Protein AF-A0A9N6YXV1-F1 (afdb_monomer_lite)

Foldseek 3Di:
DPPDDDPVVVPVVVVVCVVVPQKDWDWDPPPVDPDTDIDIDGDPVVVCCVPPNVVVVVVVVVVVVVVVCVVPVD

pLDDT: mean 82.5, std 14.79, range [41.84, 95.62]

Structure (mmCIF, N/CA/C/O backbone):
data_AF-A0A9N6YXV1-F1
#
_entry.id   AF-A0A9N6YXV1-F1
#
loop_
_atom_site.group_PDB
_atom_site.id
_atom_site.type_symbol
_atom_site.label_atom_id
_atom_site.label_alt_id
_atom_site.label_comp_id
_atom_site.label_asym_id
_atom_site.label_entity_id
_atom_site.label_seq_id
_atom_site.pdbx_PDB_ins_code
_atom_site.Cartn_x
_atom_site.Cartn_y
_atom_site.Cartn_z
_atom_site.occupancy
_atom_site.B_iso_or_equiv
_atom_site.auth_seq_id
_atom_site.auth_comp_id
_atom_site.auth_asym_id
_atom_site.auth_atom_id
_atom_site.pdbx_PDB_model_num
ATOM 1 N N . MET A 1 1 ? 0.208 12.700 9.421 1.00 41.84 1 MET A N 1
ATOM 2 C CA . MET A 1 1 ? 1.101 13.568 8.627 1.00 41.84 1 MET A CA 1
ATOM 3 C C . MET A 1 1 ? 1.674 12.796 7.446 1.00 41.84 1 MET A C 1
ATOM 5 O O . MET A 1 1 ? 2.684 12.121 7.586 1.00 41.84 1 MET A O 1
ATOM 9 N N . VAL A 1 2 ? 1.024 12.905 6.290 1.00 48.16 2 VAL A N 1
ATOM 10 C CA . VAL A 1 2 ? 1.743 13.175 5.040 1.00 48.16 2 VAL A CA 1
ATOM 11 C C . VAL A 1 2 ? 1.834 14.700 5.021 1.00 48.16 2 VAL A C 1
ATOM 13 O O . VAL A 1 2 ? 0.821 15.365 5.221 1.00 48.16 2 VAL A O 1
ATOM 16 N N . LEU A 1 3 ? 3.044 15.247 4.987 1.00 49.22 3 LEU A N 1
ATOM 17 C CA . LEU A 1 3 ? 3.284 16.683 5.142 1.00 49.22 3 LEU A CA 1
ATOM 18 C C . LEU A 1 3 ? 2.792 17.413 3.876 1.00 49.22 3 LEU A C 1
ATOM 20 O O . LEU A 1 3 ? 3.552 17.507 2.919 1.00 49.22 3 LEU A O 1
ATOM 24 N N . GLY A 1 4 ? 1.538 17.890 3.852 1.00 55.84 4 GLY A N 1
ATOM 25 C CA . GLY A 1 4 ? 1.081 18.876 2.855 1.00 55.84 4 GLY A CA 1
ATOM 26 C C . GLY A 1 4 ? -0.302 18.706 2.208 1.00 55.84 4 GLY A C 1
ATOM 27 O O . GLY A 1 4 ? -0.674 19.579 1.435 1.00 55.84 4 GLY A O 1
ATOM 28 N N . GLU A 1 5 ? -1.069 17.651 2.487 1.00 57.09 5 GLU A N 1
ATOM 29 C CA . GLU A 1 5 ? -2.434 17.492 1.940 1.00 57.09 5 GLU A CA 1
ATOM 30 C C . GLU A 1 5 ? -3.494 17.983 2.943 1.00 57.09 5 GLU A C 1
ATOM 32 O O . GLU A 1 5 ? -3.334 17.773 4.146 1.00 57.09 5 GLU A O 1
ATOM 37 N N . GLU A 1 6 ? -4.571 18.623 2.462 1.00 60.22 6 GLU A N 1
ATOM 38 C CA . GLU A 1 6 ? -5.713 19.029 3.299 1.00 60.22 6 GLU A CA 1
ATOM 39 C C . GLU A 1 6 ? -6.318 17.817 4.031 1.00 60.22 6 GLU A C 1
ATOM 41 O O . GLU A 1 6 ? -6.438 16.734 3.453 1.00 60.22 6 GLU A O 1
ATOM 46 N N . ASP A 1 7 ? -6.756 17.999 5.284 1.00 59.19 7 ASP A N 1
ATOM 47 C CA . ASP A 1 7 ? -7.219 16.919 6.179 1.00 59.19 7 ASP A CA 1
ATOM 48 C C . ASP A 1 7 ? -8.262 15.975 5.544 1.00 59.19 7 ASP A C 1
ATOM 50 O O . ASP A 1 7 ? -8.286 14.773 5.825 1.00 59.19 7 ASP A O 1
ATOM 54 N N . ASN A 1 8 ? -9.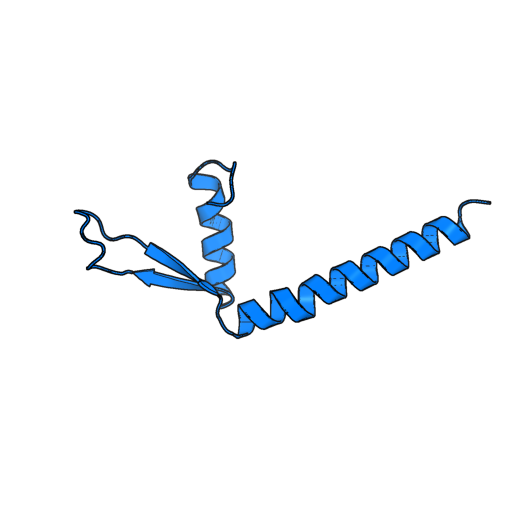084 16.480 4.619 1.00 64.62 8 ASN A N 1
ATOM 55 C CA . ASN A 1 8 ? -10.109 15.688 3.941 1.00 64.62 8 ASN A CA 1
ATOM 56 C C . ASN A 1 8 ? -9.582 14.779 2.821 1.00 64.62 8 ASN A C 1
ATOM 58 O O . ASN A 1 8 ? -10.197 13.746 2.537 1.00 64.62 8 ASN A O 1
ATOM 62 N N . ALA A 1 9 ? -8.450 15.114 2.200 1.00 76.56 9 ALA A N 1
ATOM 63 C CA . ALA A 1 9 ? -7.901 14.346 1.084 1.00 76.56 9 ALA A CA 1
ATOM 64 C C . ALA A 1 9 ? -7.388 12.965 1.524 1.00 76.56 9 ALA A C 1
ATOM 66 O O . ALA A 1 9 ? -7.387 12.017 0.740 1.00 76.56 9 ALA A O 1
ATOM 67 N N . LEU A 1 10 ? -7.041 12.805 2.806 1.00 82.38 10 LEU A N 1
ATOM 68 C CA . LEU A 1 10 ? -6.547 11.546 3.367 1.00 82.38 10 LEU A CA 1
ATOM 69 C C . LEU A 1 10 ? -7.652 10.534 3.691 1.00 82.38 10 LEU A C 1
ATOM 71 O O . LEU A 1 10 ? -7.378 9.331 3.745 1.00 82.38 10 LEU A O 1
ATOM 75 N N . HIS A 1 11 ? -8.902 10.969 3.878 1.00 81.81 11 HIS A N 1
ATOM 76 C CA . HIS A 1 11 ? -9.985 10.060 4.264 1.00 81.81 11 HIS A CA 1
ATOM 77 C C . HIS A 1 11 ? -10.243 8.973 3.219 1.00 81.81 11 HIS A C 1
ATOM 79 O O . HIS A 1 11 ? -10.400 7.802 3.577 1.00 81.81 11 HIS A O 1
ATOM 85 N N . TYR A 1 12 ? -10.270 9.342 1.936 1.00 87.50 12 TYR A N 1
ATOM 86 C CA . TYR A 1 12 ? -10.521 8.385 0.863 1.00 87.50 12 TYR A CA 1
ATOM 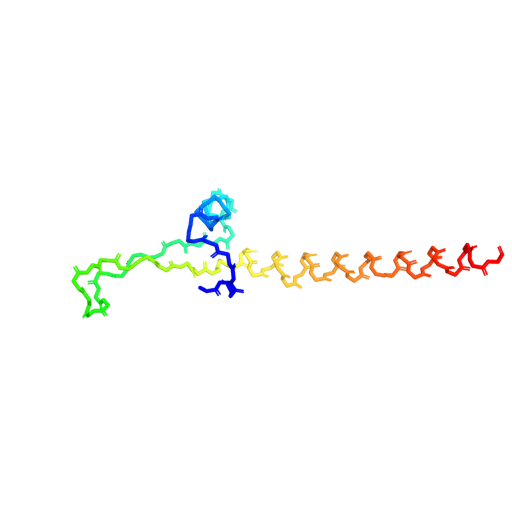87 C C . TYR A 1 12 ? -9.381 7.355 0.716 1.00 87.50 12 TYR A C 1
ATOM 89 O O . TYR A 1 12 ? -9.675 6.162 0.812 1.00 87.50 12 TYR A O 1
ATOM 97 N N . PRO A 1 13 ? -8.095 7.745 0.583 1.00 89.50 13 PRO A N 1
ATOM 98 C CA . PRO A 1 13 ? -6.979 6.801 0.523 1.00 89.50 13 PRO A CA 1
ATOM 99 C C . PRO A 1 13 ? -6.898 5.878 1.741 1.00 89.50 13 PRO A C 1
ATOM 101 O O . PRO A 1 13 ? -6.730 4.670 1.582 1.00 89.50 13 PRO A O 1
ATOM 104 N N . LEU A 1 14 ? -7.067 6.411 2.956 1.00 90.31 14 LEU A N 1
ATOM 105 C CA . LEU A 1 14 ? -7.013 5.603 4.178 1.00 90.31 14 LEU A CA 1
ATOM 106 C C . LEU A 1 14 ? -8.173 4.604 4.254 1.00 90.31 14 LEU A C 1
ATOM 108 O O . LEU A 1 14 ? -7.977 3.473 4.697 1.00 90.31 14 LEU A O 1
ATOM 112 N N . ARG A 1 15 ? -9.372 4.977 3.788 1.00 91.12 15 ARG A N 1
ATOM 113 C CA . ARG A 1 15 ? -10.488 4.031 3.677 1.00 91.12 15 ARG A CA 1
ATOM 114 C C . ARG A 1 15 ? -10.164 2.926 2.677 1.00 91.12 15 ARG A C 1
ATOM 116 O O . ARG A 1 15 ? -10.244 1.762 3.043 1.00 91.12 15 ARG A O 1
ATOM 123 N N . THR A 1 16 ? -9.712 3.283 1.479 1.00 93.81 16 THR A N 1
ATOM 124 C CA . THR A 1 16 ? -9.362 2.318 0.429 1.00 93.81 16 THR A CA 1
ATOM 125 C C . THR A 1 16 ? -8.294 1.331 0.899 1.00 93.81 16 THR A C 1
ATOM 127 O O . THR A 1 16 ? -8.478 0.126 0.774 1.00 93.81 16 THR A O 1
ATOM 130 N N . LEU A 1 17 ? -7.205 1.813 1.509 1.00 94.00 17 LEU A N 1
ATOM 131 C CA . LEU A 1 17 ? -6.133 0.960 2.038 1.00 94.00 17 LEU A CA 1
ATOM 132 C C . LEU A 1 17 ? -6.613 0.030 3.162 1.00 94.00 17 LEU A C 1
ATOM 134 O O . LEU A 1 17 ? -6.111 -1.088 3.299 1.00 94.00 17 LEU A O 1
ATOM 138 N N . LYS A 1 18 ? -7.569 0.486 3.977 1.00 93.75 18 LYS A N 1
ATOM 139 C CA . LYS A 1 18 ? -8.182 -0.325 5.031 1.00 93.75 18 LYS A CA 1
ATOM 140 C C . LYS A 1 18 ? -9.094 -1.402 4.440 1.00 93.75 18 LYS A C 1
ATOM 142 O O . LYS A 1 18 ? -9.052 -2.537 4.904 1.00 93.75 18 LYS A O 1
ATOM 147 N N . ASP A 1 19 ? -9.876 -1.066 3.416 1.00 94.94 19 ASP A N 1
ATOM 148 C CA . ASP A 1 19 ? -10.823 -1.983 2.768 1.00 94.94 19 ASP A CA 1
ATOM 149 C C . ASP A 1 19 ? -10.110 -3.172 2.099 1.00 94.94 19 ASP A C 1
ATOM 151 O O . ASP A 1 19 ? -10.657 -4.271 2.047 1.00 94.94 19 ASP A O 1
ATOM 155 N N . VAL A 1 20 ? -8.855 -2.987 1.670 1.00 95.62 20 VAL A N 1
ATOM 156 C CA . VAL A 1 20 ? -7.988 -4.061 1.146 1.00 95.62 20 VAL A CA 1
ATOM 157 C C . VAL A 1 20 ? -6.999 -4.628 2.178 1.00 95.62 20 VAL A C 1
ATOM 159 O O . VAL A 1 20 ? -6.035 -5.296 1.815 1.00 95.62 20 VAL A O 1
ATOM 162 N N . ALA A 1 21 ? -7.214 -4.362 3.470 1.00 94.50 21 ALA A N 1
ATOM 163 C CA . ALA A 1 21 ? -6.425 -4.888 4.589 1.00 94.50 21 ALA A CA 1
ATOM 164 C C . ALA A 1 21 ? -4.914 -4.565 4.561 1.00 94.50 21 ALA A C 1
ATOM 166 O O . ALA A 1 21 ? -4.120 -5.242 5.221 1.00 94.50 21 ALA A O 1
ATOM 167 N N . LEU A 1 22 ? -4.491 -3.514 3.852 1.00 95.50 22 LEU A N 1
ATOM 168 C CA . LEU A 1 22 ? -3.094 -3.055 3.862 1.00 95.50 22 LEU A CA 1
ATOM 169 C C . LEU A 1 22 ? -2.774 -2.230 5.114 1.00 95.50 22 LEU A C 1
ATOM 171 O O . LEU A 1 22 ? -1.641 -2.228 5.597 1.00 95.50 22 LEU A O 1
ATOM 175 N N . ILE A 1 23 ? -3.782 -1.563 5.676 1.00 94.81 23 ILE A N 1
ATOM 176 C CA . ILE A 1 23 ? -3.681 -0.863 6.958 1.00 94.81 23 ILE A CA 1
ATOM 177 C C . ILE A 1 23 ? -4.818 -1.281 7.887 1.00 94.81 23 ILE A C 1
ATOM 179 O O . ILE A 1 23 ? -5.904 -1.651 7.446 1.00 94.81 23 ILE A O 1
ATOM 183 N N . LYS A 1 24 ? -4.583 -1.167 9.191 1.00 93.00 24 LYS A N 1
ATOM 184 C CA . LYS A 1 24 ? -5.604 -1.313 10.231 1.00 93.00 24 LYS A CA 1
ATOM 185 C C . LYS A 1 24 ? -5.776 0.014 10.961 1.00 93.00 24 LYS A C 1
ATOM 187 O O . LYS A 1 24 ? -4.795 0.683 11.271 1.00 93.00 24 LYS A O 1
ATOM 192 N N . ASN A 1 25 ? -7.024 0.384 11.233 1.00 88.75 25 ASN A N 1
ATOM 193 C CA . ASN A 1 25 ? -7.349 1.506 12.109 1.00 88.75 25 ASN A CA 1
ATOM 194 C C . ASN A 1 25 ? -7.449 0.975 13.540 1.00 88.75 25 ASN A C 1
ATOM 196 O O . ASN A 1 25 ? -8.206 0.037 13.799 1.00 88.75 25 ASN A O 1
ATOM 200 N N . ARG A 1 26 ? -6.686 1.563 14.455 1.00 81.38 26 ARG A N 1
ATOM 201 C CA . ARG A 1 26 ? -6.838 1.337 15.886 1.00 81.38 26 ARG A CA 1
ATOM 202 C C . ARG A 1 26 ? -7.368 2.614 16.517 1.00 81.38 26 ARG A C 1
ATOM 204 O O . ARG A 1 26 ? -6.863 3.707 16.273 1.00 81.38 26 ARG A O 1
ATOM 211 N N . ARG A 1 27 ? -8.398 2.438 17.337 1.00 74.62 27 ARG A N 1
ATOM 212 C CA . ARG A 1 27 ? -8.907 3.473 18.228 1.00 74.62 27 ARG A CA 1
ATOM 213 C C . ARG A 1 27 ? -8.292 3.223 19.587 1.00 74.62 27 ARG A C 1
ATOM 215 O O . ARG A 1 27 ? -8.446 2.123 20.119 1.00 74.62 27 ARG A O 1
ATOM 222 N N . ASP A 1 28 ? -7.595 4.215 20.110 1.00 67.12 28 ASP A N 1
ATOM 223 C CA . ASP A 1 28 ? -7.090 4.164 21.472 1.00 67.12 28 ASP A CA 1
ATOM 224 C C . ASP A 1 28 ? -7.875 5.163 22.315 1.00 67.12 28 ASP A C 1
ATOM 226 O O . ASP A 1 28 ? -7.778 6.369 22.085 1.00 67.12 28 ASP A O 1
ATOM 230 N N . PRO A 1 29 ? -8.714 4.675 23.241 1.00 62.03 29 PRO A N 1
ATOM 231 C CA . PRO A 1 29 ? -9.478 5.545 24.119 1.00 62.03 29 PRO A CA 1
ATOM 232 C C . PRO A 1 29 ? -8.612 6.193 25.214 1.00 62.03 29 PRO A C 1
ATOM 234 O O . PRO A 1 29 ? -9.108 7.061 25.921 1.00 62.03 29 PRO A O 1
ATOM 237 N N . ASN A 1 30 ? -7.339 5.804 25.367 1.00 58.47 30 ASN A N 1
ATOM 238 C CA . ASN A 1 30 ? -6.467 6.222 26.466 1.00 58.47 30 ASN A CA 1
ATOM 239 C C . ASN A 1 30 ? -5.307 7.119 26.007 1.00 58.47 30 ASN A C 1
ATOM 241 O O . ASN A 1 30 ? -4.200 7.037 26.536 1.00 58.47 30 ASN A O 1
ATOM 245 N N . THR A 1 31 ? -5.542 8.014 25.047 1.00 62.41 31 THR A N 1
ATOM 246 C CA . THR A 1 31 ? -4.513 8.953 24.564 1.00 62.41 31 THR A CA 1
ATOM 247 C C . THR A 1 31 ? -4.290 10.164 25.476 1.00 62.41 31 THR A C 1
ATOM 249 O O . THR A 1 31 ? -3.476 11.023 25.151 1.00 62.41 31 THR A O 1
ATOM 252 N N . GLY A 1 32 ? -4.981 10.253 26.621 1.00 61.44 32 GLY A N 1
ATOM 253 C CA . GLY A 1 32 ? -4.883 11.400 27.537 1.00 61.44 32 GLY A CA 1
ATOM 254 C C . GLY A 1 32 ? -5.513 12.686 26.985 1.00 61.44 32 GLY A C 1
ATOM 255 O O . GLY A 1 32 ? -5.241 13.771 27.491 1.00 61.44 32 GLY A O 1
ATOM 256 N N . THR A 1 33 ? -6.342 12.564 25.947 1.00 62.00 33 THR A N 1
ATOM 257 C CA . THR A 1 33 ? -7.059 13.649 25.267 1.00 62.00 33 THR A CA 1
ATOM 258 C C . THR A 1 33 ? -8.566 13.458 25.428 1.00 62.00 33 THR A C 1
ATOM 260 O O . THR A 1 33 ? -9.021 12.322 25.538 1.00 62.00 33 THR A O 1
ATOM 263 N N . GLU A 1 34 ? -9.350 14.542 25.415 1.00 63.22 34 GLU A N 1
ATOM 264 C CA . GLU A 1 34 ? -10.821 14.462 25.538 1.00 63.22 34 GLU A CA 1
ATOM 265 C C . GLU A 1 34 ? -11.481 13.682 24.386 1.00 63.22 34 GLU A C 1
ATOM 267 O O . GLU A 1 34 ? -12.542 13.085 24.565 1.00 63.22 34 GLU A O 1
ATOM 272 N N . GLU A 1 35 ? -10.837 13.632 23.218 1.00 62.31 35 GLU A N 1
ATOM 273 C CA . GLU A 1 35 ? -11.340 12.940 22.031 1.00 62.31 35 GLU A CA 1
ATOM 274 C C . GLU A 1 35 ? -10.583 11.636 21.744 1.00 62.31 35 GLU A C 1
ATOM 276 O O . GLU A 1 35 ? -9.377 11.519 21.983 1.00 62.31 35 GLU A O 1
ATOM 281 N N . THR A 1 36 ? -11.296 10.648 21.190 1.00 66.75 36 THR A N 1
ATOM 282 C CA . THR A 1 36 ? -10.718 9.364 20.766 1.00 66.75 36 THR A CA 1
ATOM 283 C C . THR A 1 36 ? -9.925 9.541 19.476 1.00 66.75 36 THR A C 1
ATOM 285 O O . THR A 1 36 ? -10.505 9.698 18.398 1.00 66.75 36 THR A O 1
ATOM 288 N N . TYR A 1 37 ? -8.601 9.431 19.550 1.00 68.12 37 TYR A N 1
ATOM 289 C CA . TYR A 1 37 ? -7.774 9.424 18.348 1.00 68.12 37 TYR A CA 1
ATOM 290 C C . TYR A 1 37 ? -7.841 8.066 17.643 1.00 68.12 37 TYR A C 1
ATOM 292 O O . TYR A 1 37 ? -7.771 6.994 18.249 1.00 68.12 37 TYR A O 1
ATOM 300 N N . SER A 1 38 ? -7.962 8.124 16.319 1.00 74.44 38 SER A N 1
ATOM 301 C CA . SER A 1 38 ? -7.770 6.970 15.445 1.00 74.44 38 SER A CA 1
ATOM 302 C C . SER A 1 38 ? -6.382 7.045 14.821 1.00 74.44 38 SER A C 1
ATOM 304 O O . SER A 1 38 ? -6.067 8.033 14.159 1.00 74.44 38 SER A O 1
ATOM 306 N N . TYR A 1 39 ? -5.575 5.999 14.967 1.00 84.44 39 TYR A N 1
ATOM 307 C CA . TYR A 1 39 ? -4.310 5.863 14.246 1.00 84.44 39 TYR A CA 1
ATOM 308 C C . TYR A 1 39 ? -4.342 4.666 13.302 1.00 84.44 39 TYR A C 1
ATOM 310 O O . TYR A 1 39 ? -5.088 3.702 13.493 1.00 84.44 39 TYR A O 1
ATOM 318 N N . TYR A 1 40 ? -3.533 4.749 12.250 1.00 88.00 40 TYR A N 1
ATOM 319 C CA . TYR A 1 40 ? -3.413 3.709 11.240 1.00 88.00 40 TYR A CA 1
ATOM 320 C C . TYR A 1 40 ? -2.049 3.043 11.349 1.00 88.00 40 TYR A C 1
ATOM 322 O O . TYR A 1 40 ? -1.018 3.711 11.362 1.00 88.00 40 TYR A O 1
ATOM 330 N N . GLU A 1 41 ? -2.049 1.718 11.398 1.00 92.00 41 GLU A N 1
ATOM 331 C CA . GLU A 1 41 ? -0.840 0.898 11.384 1.00 92.00 41 GLU A CA 1
ATOM 332 C C . GLU A 1 41 ? -0.820 0.048 10.112 1.00 92.00 41 GLU A C 1
ATOM 334 O O . GLU A 1 41 ? -1.862 -0.446 9.671 1.00 92.00 41 GLU A O 1
ATOM 339 N N . LEU A 1 42 ? 0.367 -0.170 9.542 1.00 94.19 42 LEU A N 1
ATOM 340 C CA . LEU A 1 42 ? 0.543 -1.148 8.468 1.00 94.19 42 LEU A CA 1
ATOM 341 C C . LEU A 1 42 ? 0.253 -2.559 8.983 1.00 94.19 42 LEU A C 1
ATOM 343 O O . LEU A 1 42 ? 0.692 -2.944 10.070 1.00 94.19 42 LEU A O 1
ATOM 347 N N . THR A 1 43 ? -0.451 -3.344 8.175 1.00 95.62 43 THR A N 1
ATOM 348 C CA . THR A 1 43 ? -0.523 -4.792 8.373 1.00 95.62 43 THR A CA 1
ATOM 349 C C . THR A 1 43 ? 0.755 -5.451 7.853 1.00 95.62 43 THR A C 1
ATOM 351 O O . THR A 1 43 ? 1.573 -4.822 7.176 1.00 95.62 43 THR A O 1
ATOM 354 N N . GLU A 1 44 ? 0.949 -6.733 8.155 1.00 95.12 44 GLU A N 1
ATOM 355 C CA . GLU A 1 44 ? 2.049 -7.506 7.570 1.00 95.12 44 GLU A CA 1
ATOM 356 C C . GLU A 1 44 ? 1.938 -7.573 6.039 1.00 95.12 44 GLU A C 1
ATOM 358 O O . GLU A 1 44 ? 2.920 -7.331 5.340 1.00 95.12 44 GLU A O 1
ATOM 363 N N . LEU A 1 45 ? 0.721 -7.763 5.515 1.00 94.19 45 LEU A N 1
ATOM 364 C CA . LEU A 1 45 ? 0.443 -7.687 4.080 1.00 94.19 45 LEU A CA 1
ATOM 365 C C . LEU A 1 45 ? 0.796 -6.307 3.509 1.00 94.19 45 LEU A C 1
ATOM 367 O O . LEU A 1 45 ? 1.482 -6.219 2.494 1.00 94.19 45 LEU A O 1
ATOM 371 N N . GLY A 1 46 ? 0.380 -5.229 4.182 1.00 94.94 46 GLY A N 1
ATOM 372 C CA . GLY A 1 46 ? 0.730 -3.861 3.801 1.00 94.94 46 GLY A CA 1
ATOM 373 C C . GLY A 1 46 ? 2.236 -3.632 3.746 1.00 94.94 46 GLY A C 1
ATOM 374 O O . GLY A 1 46 ? 2.733 -3.012 2.807 1.00 94.94 46 GLY A O 1
ATOM 375 N N . ARG A 1 47 ? 2.977 -4.183 4.713 1.00 93.62 47 ARG A N 1
ATOM 376 C CA . ARG A 1 47 ? 4.441 -4.139 4.720 1.00 93.62 47 ARG A CA 1
ATOM 377 C C . ARG A 1 47 ? 5.017 -4.849 3.498 1.00 93.62 47 ARG A C 1
ATOM 379 O O . ARG A 1 47 ? 5.786 -4.219 2.788 1.00 93.62 47 ARG A O 1
ATOM 386 N N . ILE A 1 48 ? 4.612 -6.090 3.226 1.00 93.88 48 ILE A N 1
ATOM 387 C 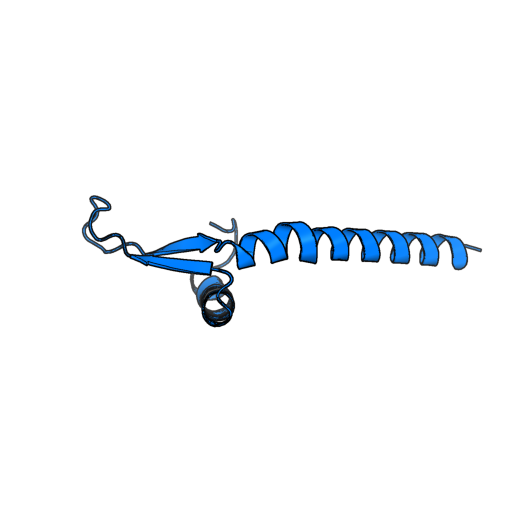CA . ILE A 1 48 ? 5.102 -6.878 2.080 1.00 93.88 48 ILE A CA 1
ATOM 388 C C . ILE A 1 48 ? 4.807 -6.168 0.754 1.00 93.88 48 ILE A C 1
ATOM 390 O O . ILE A 1 48 ? 5.683 -6.050 -0.098 1.00 93.88 48 ILE A O 1
ATOM 394 N N . VAL A 1 49 ? 3.591 -5.647 0.577 1.00 92.81 49 VAL A N 1
ATOM 395 C CA . VAL A 1 49 ? 3.213 -4.927 -0.647 1.00 92.81 49 VAL A CA 1
ATOM 3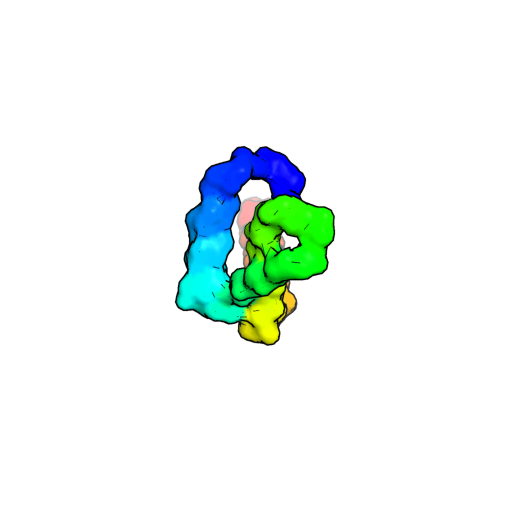96 C C . VAL A 1 49 ? 4.080 -3.683 -0.844 1.00 92.81 49 VAL A C 1
ATOM 398 O O . VAL A 1 49 ? 4.544 -3.442 -1.956 1.00 92.81 49 VAL A O 1
ATOM 401 N N . LEU A 1 50 ? 4.347 -2.911 0.211 1.00 88.75 50 LEU A N 1
ATOM 402 C CA . LEU A 1 50 ? 5.200 -1.724 0.115 1.00 88.75 50 LEU A CA 1
ATOM 403 C C . LEU A 1 50 ? 6.684 -2.068 -0.084 1.00 88.75 50 LEU A C 1
ATOM 405 O O . LEU A 1 50 ? 7.361 -1.397 -0.866 1.00 88.75 50 LEU A O 1
ATOM 409 N N . THR A 1 51 ? 7.210 -3.072 0.626 1.00 85.44 51 THR A N 1
ATOM 410 C CA . THR A 1 51 ? 8.649 -3.377 0.617 1.00 85.44 51 THR A CA 1
ATOM 411 C C . THR A 1 51 ? 9.071 -4.254 -0.540 1.00 85.44 51 THR A C 1
ATOM 413 O O . THR A 1 51 ? 10.125 -3.988 -1.101 1.00 85.44 51 THR A O 1
ATOM 416 N N . GLU A 1 52 ? 8.270 -5.250 -0.906 1.00 85.81 52 GLU A N 1
ATOM 417 C CA . GLU A 1 52 ? 8.593 -6.193 -1.977 1.00 85.81 52 GLU A CA 1
ATOM 418 C C . GLU A 1 52 ? 7.872 -5.814 -3.269 1.00 85.81 52 GLU A C 1
ATOM 420 O O . GLU A 1 52 ? 8.485 -5.771 -4.329 1.00 85.81 52 GLU A O 1
ATOM 425 N N . GLY A 1 53 ? 6.583 -5.472 -3.190 1.00 89.06 53 GLY A N 1
ATOM 426 C CA . GLY A 1 53 ? 5.776 -5.151 -4.370 1.00 89.06 53 GLY A CA 1
ATOM 427 C C . GLY A 1 53 ? 6.168 -3.822 -5.017 1.00 89.06 53 GLY A C 1
ATOM 428 O O . GLY A 1 53 ? 6.678 -3.788 -6.136 1.00 89.06 53 GLY A O 1
ATOM 429 N N . ILE A 1 54 ? 5.932 -2.709 -4.317 1.00 90.06 54 ILE A N 1
ATOM 430 C CA . ILE A 1 54 ? 6.154 -1.366 -4.872 1.00 90.06 54 ILE A CA 1
ATOM 431 C C . ILE A 1 54 ? 7.638 -1.115 -5.121 1.00 90.06 54 ILE A C 1
ATOM 433 O O . ILE A 1 54 ? 7.996 -0.619 -6.186 1.00 90.06 54 ILE A O 1
ATOM 437 N N . ARG A 1 55 ? 8.515 -1.467 -4.174 1.00 88.06 55 ARG A N 1
ATOM 438 C CA . ARG A 1 55 ? 9.960 -1.255 -4.334 1.00 88.06 55 ARG A CA 1
ATOM 439 C C . ARG A 1 55 ? 10.507 -1.968 -5.568 1.00 88.06 55 ARG A C 1
ATOM 441 O O . ARG A 1 55 ? 11.236 -1.347 -6.340 1.00 88.06 55 ARG A O 1
ATOM 448 N N . GLU A 1 56 ? 10.174 -3.245 -5.752 1.00 90.75 56 GLU A N 1
ATOM 449 C CA . GLU A 1 56 ? 10.661 -3.989 -6.914 1.00 90.75 56 GLU A CA 1
ATOM 450 C C . GLU A 1 56 ? 9.994 -3.494 -8.198 1.00 90.75 56 GLU A C 1
ATOM 452 O O . GLU A 1 56 ? 10.674 -3.326 -9.206 1.00 90.75 56 GLU A O 1
ATOM 457 N N . GLY A 1 57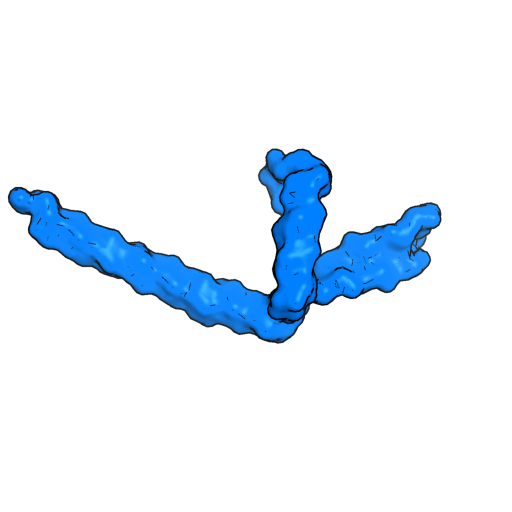 ? 8.705 -3.142 -8.151 1.00 89.62 57 GLY A N 1
ATOM 458 C CA . GLY A 1 57 ? 8.011 -2.506 -9.270 1.00 89.62 57 GLY A CA 1
ATOM 459 C C . GLY A 1 57 ? 8.706 -1.225 -9.742 1.00 89.62 57 GLY A C 1
ATOM 460 O O . GLY A 1 57 ? 9.021 -1.096 -10.922 1.00 89.62 57 GLY A O 1
ATOM 461 N N . VAL A 1 58 ? 9.034 -0.313 -8.822 1.00 92.81 58 VAL A N 1
ATOM 462 C CA . VAL A 1 58 ? 9.785 0.919 -9.125 1.00 92.81 58 VAL A CA 1
ATOM 463 C C . VAL A 1 58 ? 11.157 0.594 -9.711 1.00 92.81 58 VAL A C 1
ATOM 465 O O . VAL A 1 58 ? 11.576 1.211 -10.688 1.00 92.81 58 VAL A O 1
ATOM 468 N N . ARG A 1 59 ? 11.853 -0.407 -9.163 1.00 92.19 59 ARG A N 1
ATOM 469 C CA . ARG A 1 59 ? 13.155 -0.839 -9.680 1.00 92.19 59 ARG A CA 1
ATOM 470 C C . ARG A 1 59 ? 13.063 -1.366 -11.113 1.00 92.19 59 ARG A C 1
ATOM 472 O O . ARG A 1 59 ? 13.945 -1.083 -11.924 1.00 92.19 59 ARG A O 1
ATOM 479 N N . ILE A 1 60 ? 12.033 -2.149 -11.420 1.00 93.56 60 ILE A N 1
ATOM 480 C CA . ILE A 1 60 ? 11.785 -2.677 -12.764 1.00 93.56 60 ILE A CA 1
ATOM 481 C C . ILE A 1 60 ? 11.466 -1.533 -13.726 1.00 93.56 60 ILE A C 1
ATOM 483 O O . ILE A 1 60 ? 12.073 -1.471 -14.793 1.00 93.56 60 ILE A O 1
ATOM 487 N N . LEU A 1 61 ? 10.579 -0.613 -13.337 1.00 94.31 61 LEU A N 1
ATOM 488 C CA . LEU A 1 61 ? 10.211 0.543 -14.157 1.00 94.31 61 LEU A CA 1
ATOM 489 C C . LEU A 1 61 ? 11.429 1.411 -14.488 1.00 94.31 61 LEU A C 1
ATOM 491 O O . LEU A 1 61 ? 11.671 1.685 -15.657 1.00 94.31 61 LEU A O 1
ATOM 495 N N . ALA A 1 62 ? 12.262 1.733 -13.495 1.00 94.94 62 ALA A N 1
ATOM 496 C CA . ALA A 1 62 ? 13.481 2.514 -13.709 1.00 94.94 62 ALA A CA 1
ATOM 497 C C . ALA A 1 62 ? 14.468 1.824 -14.671 1.00 94.94 62 ALA A C 1
ATOM 499 O O . ALA A 1 62 ? 15.107 2.472 -15.497 1.00 94.94 62 ALA A O 1
ATOM 500 N N . ARG A 1 63 ? 14.589 0.489 -14.605 1.00 95.06 63 ARG A N 1
ATOM 501 C CA . ARG A 1 63 ? 15.412 -0.277 -15.561 1.00 95.06 63 ARG A CA 1
ATOM 502 C C . ARG A 1 63 ? 14.842 -0.234 -16.977 1.00 95.06 63 ARG A C 1
ATOM 504 O O . ARG A 1 63 ? 15.612 -0.167 -17.930 1.00 95.06 63 ARG A O 1
ATOM 511 N N . GLN A 1 64 ? 13.521 -0.327 -17.118 1.00 95.06 64 GLN A N 1
ATOM 512 C CA . GLN A 1 64 ? 12.855 -0.259 -18.420 1.00 95.06 64 GLN A CA 1
ATOM 513 C C . GLN A 1 64 ? 13.014 1.125 -19.047 1.00 95.06 64 GLN A C 1
ATOM 515 O O . GLN A 1 64 ? 13.322 1.212 -20.231 1.00 95.06 64 GLN A O 1
ATOM 520 N N . GLU A 1 65 ? 12.864 2.181 -18.252 1.00 94.69 65 GLU A N 1
ATOM 521 C CA . GLU A 1 65 ? 13.075 3.564 -18.679 1.00 94.69 65 GLU A CA 1
ATOM 522 C C . GLU A 1 65 ? 14.505 3.776 -19.193 1.00 94.69 65 GLU A C 1
ATOM 524 O O . GLU A 1 65 ? 14.680 4.167 -20.344 1.00 94.69 65 GLU A O 1
ATOM 529 N N . ALA A 1 66 ? 15.521 3.371 -18.423 1.00 93.88 66 ALA A N 1
ATOM 530 C CA . ALA A 1 66 ? 16.921 3.467 -18.848 1.00 93.88 66 ALA A CA 1
ATOM 531 C C . ALA A 1 66 ? 17.212 2.685 -20.147 1.00 93.88 66 ALA A C 1
ATOM 533 O O . ALA A 1 66 ? 17.968 3.140 -21.004 1.00 93.88 66 ALA A O 1
ATOM 534 N N . ALA A 1 67 ? 16.600 1.508 -20.323 1.00 93.88 67 ALA A N 1
ATOM 535 C CA . ALA A 1 67 ? 16.748 0.720 -21.548 1.00 93.88 67 ALA A CA 1
ATOM 536 C C . ALA A 1 67 ? 16.072 1.380 -22.764 1.00 93.88 67 ALA A C 1
ATOM 538 O O . ALA A 1 67 ? 16.552 1.244 -23.891 1.00 93.88 67 ALA A O 1
ATOM 539 N N . LEU A 1 68 ? 14.952 2.079 -22.555 1.00 95.44 68 LEU A N 1
ATOM 540 C CA . LEU A 1 68 ? 14.290 2.853 -23.603 1.00 95.44 68 LEU A CA 1
ATOM 541 C C . LEU A 1 68 ? 15.128 4.076 -23.990 1.00 95.44 68 LEU A C 1
ATOM 543 O O . LEU A 1 68 ? 15.311 4.314 -25.183 1.00 95.44 68 LEU A O 1
ATOM 547 N N . GLU A 1 69 ? 15.675 4.805 -23.018 1.00 92.88 69 GLU A N 1
ATOM 548 C CA . GLU A 1 69 ? 16.559 5.949 -23.274 1.00 92.88 69 GLU A CA 1
ATOM 549 C C . GLU A 1 69 ? 17.794 5.552 -24.090 1.00 92.88 69 GLU A C 1
ATOM 551 O O . GLU A 1 69 ? 18.098 6.214 -25.081 1.00 92.88 69 GLU A O 1
ATOM 556 N N . ASP A 1 70 ? 18.460 4.444 -23.749 1.00 92.56 70 ASP A N 1
ATOM 557 C CA . ASP A 1 70 ? 19.613 3.932 -24.506 1.00 92.56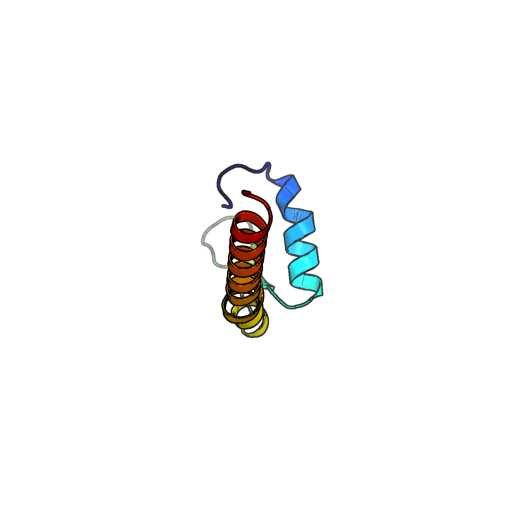 70 ASP A CA 1
ATOM 558 C C . ASP A 1 70 ? 19.235 3.553 -25.949 1.00 92.56 70 ASP A C 1
ATOM 560 O O . ASP A 1 70 ? 19.946 3.866 -26.907 1.00 92.56 70 ASP A O 1
ATOM 564 N N . LYS A 1 71 ? 18.064 2.928 -26.132 1.00 92.56 71 LYS A N 1
ATOM 565 C CA . LYS A 1 71 ? 17.590 2.474 -27.446 1.00 92.56 71 LYS A CA 1
ATOM 566 C C . LYS A 1 71 ? 17.243 3.625 -28.395 1.00 92.56 71 LYS A C 1
ATOM 568 O O . LYS A 1 71 ? 17.427 3.474 -29.603 1.00 92.56 71 LYS A O 1
ATOM 573 N N . TYR A 1 72 ? 16.701 4.724 -27.872 1.00 89.56 72 TYR A N 1
ATOM 574 C CA . TYR A 1 72 ? 16.151 5.826 -28.671 1.00 89.56 72 TYR A CA 1
ATOM 575 C C . TYR A 1 72 ? 16.977 7.124 -28.614 1.00 89.56 72 TYR A C 1
ATOM 577 O O . TYR A 1 72 ? 16.602 8.092 -29.267 1.00 89.56 72 TYR A O 1
ATOM 585 N N . SER A 1 73 ? 18.113 7.156 -27.907 1.00 80.69 73 SER A N 1
ATOM 586 C CA . SER A 1 73 ? 19.049 8.302 -27.895 1.00 80.69 73 SER A CA 1
ATOM 587 C C . SER A 1 73 ? 20.045 8.321 -29.073 1.00 80.69 73 SER A C 1
ATOM 589 O O . SER A 1 73 ? 21.119 8.915 -28.963 1.00 80.69 73 SER A O 1
ATOM 591 N N . LYS A 1 74 ? 19.720 7.676 -30.203 1.00 56.59 74 LYS A N 1
ATOM 592 C CA . LYS A 1 74 ? 20.521 7.685 -31.441 1.00 56.59 74 LYS A CA 1
ATOM 593 C C . LYS A 1 74 ? 19.745 8.238 -32.623 1.00 56.59 74 LYS A C 1
ATOM 595 O O . LYS A 1 74 ? 18.564 7.858 -32.768 1.00 56.59 74 LYS A O 1
#

Secondary structure (DSSP, 8-state):
--TTS-TTTTHHHHHHHHHTTSEEEEEETTSSSSS-EEEEEE-HHHHHIIIIIIHHHHHHHHHHHHHHHHHH--

Sequence (74 aa):
MVLGEEDNALHYPLRTLKDVALIKNRRDPNTGTEETYSYYELTELGRIVLTEGIREGVRILARQEAALEDKYSK

Radius of gyration: 18.65 Å; chains: 1; bounding box: 32×27×59 Å